Protein AF-X1JNL5-F1 (afdb_monomer)

Structure (mmCIF, N/CA/C/O backbone):
data_AF-X1JNL5-F1
#
_entry.id   AF-X1JNL5-F1
#
loop_
_atom_site.group_PDB
_atom_site.id
_atom_site.type_symbol
_atom_site.label_atom_id
_atom_site.label_alt_id
_atom_site.label_comp_id
_atom_site.label_asym_id
_atom_si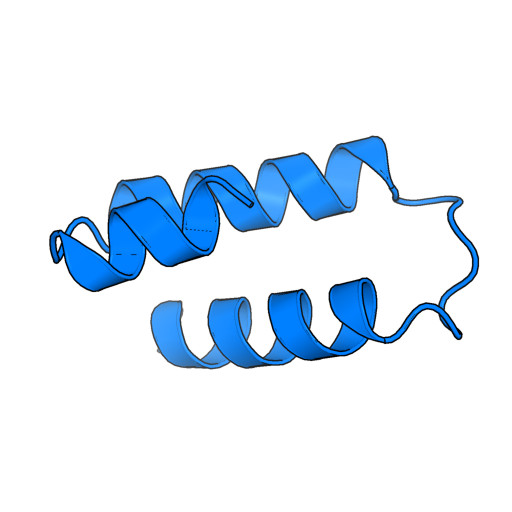te.label_entity_id
_atom_site.label_seq_id
_atom_site.pdbx_PDB_ins_code
_atom_site.Cartn_x
_atom_site.Cartn_y
_atom_site.Cartn_z
_atom_site.occupancy
_atom_site.B_iso_or_equiv
_atom_site.auth_seq_id
_atom_site.auth_comp_id
_atom_site.auth_asym_id
_atom_site.auth_atom_id
_atom_site.pdbx_PDB_model_num
ATOM 1 N N . MET A 1 1 ? 6.823 5.241 0.702 1.00 78.38 1 MET A N 1
ATOM 2 C CA . MET A 1 1 ? 5.511 5.717 0.199 1.00 78.38 1 MET A CA 1
ATOM 3 C C . MET A 1 1 ? 4.697 6.324 1.329 1.00 78.38 1 MET A C 1
ATOM 5 O O . MET A 1 1 ? 4.810 5.854 2.456 1.00 78.38 1 MET A O 1
ATOM 9 N N . LEU A 1 2 ? 3.863 7.325 1.025 1.00 89.50 2 LEU A N 1
ATOM 10 C CA . LEU A 1 2 ? 2.990 7.999 1.999 1.00 89.50 2 LEU A CA 1
ATOM 11 C C . LEU A 1 2 ? 2.011 7.043 2.702 1.00 89.50 2 LEU A C 1
ATOM 13 O O . LEU A 1 2 ? 1.758 7.224 3.889 1.00 89.50 2 LEU A O 1
ATOM 17 N N . GLY A 1 3 ? 1.557 5.979 2.022 1.00 93.06 3 GLY A N 1
ATOM 18 C CA . GLY A 1 3 ? 0.692 4.945 2.607 1.00 93.06 3 GLY A CA 1
ATOM 19 C C . GLY A 1 3 ? 1.248 4.361 3.912 1.00 93.06 3 GLY A C 1
ATOM 20 O O . GLY A 1 3 ? 0.585 4.430 4.942 1.00 93.06 3 GLY A O 1
ATOM 21 N N . ARG A 1 4 ? 2.517 3.925 3.907 1.00 94.06 4 ARG A N 1
ATOM 22 C CA . ARG A 1 4 ? 3.206 3.386 5.096 1.00 94.06 4 ARG A CA 1
ATOM 23 C C . ARG A 1 4 ? 3.334 4.394 6.241 1.00 94.06 4 ARG A C 1
ATOM 25 O O . ARG A 1 4 ? 3.225 4.020 7.403 1.00 94.06 4 ARG A O 1
ATOM 32 N N . ILE A 1 5 ? 3.555 5.671 5.927 1.00 96.38 5 ILE A N 1
ATOM 33 C CA . ILE A 1 5 ? 3.632 6.726 6.950 1.00 96.38 5 ILE A CA 1
ATOM 34 C C . ILE A 1 5 ? 2.255 6.930 7.591 1.00 96.38 5 ILE A C 1
ATOM 36 O O . ILE A 1 5 ? 2.152 7.097 8.804 1.00 96.38 5 ILE A O 1
ATOM 40 N N . TYR A 1 6 ? 1.186 6.902 6.795 1.00 97.38 6 TYR A N 1
ATOM 41 C CA . TYR A 1 6 ? -0.174 7.008 7.312 1.00 97.38 6 TYR A CA 1
ATOM 42 C C . TYR A 1 6 ? -0.583 5.790 8.145 1.00 97.38 6 TYR A C 1
ATOM 44 O O . TYR A 1 6 ? -1.217 5.984 9.180 1.00 97.38 6 TYR A O 1
ATOM 52 N N . GLU A 1 7 ? -0.159 4.576 7.777 1.00 94.06 7 GLU A N 1
ATOM 53 C CA . GLU A 1 7 ? -0.323 3.372 8.612 1.00 94.06 7 GLU A CA 1
ATOM 54 C C . GLU A 1 7 ? 0.336 3.543 9.984 1.00 94.06 7 GLU A C 1
ATOM 56 O O . GLU A 1 7 ? -0.319 3.357 11.006 1.00 94.06 7 GLU A O 1
ATOM 61 N N . GLN A 1 8 ? 1.604 3.968 10.019 1.00 95.88 8 GLN A N 1
ATOM 62 C CA . GLN A 1 8 ? 2.340 4.189 11.272 1.00 95.88 8 GLN A CA 1
ATOM 63 C C . GLN A 1 8 ? 1.690 5.254 12.164 1.00 95.88 8 GLN A C 1
ATOM 65 O O . GLN A 1 8 ? 1.814 5.201 13.383 1.00 95.88 8 GLN A O 1
ATOM 70 N N . LYS A 1 9 ? 0.977 6.215 11.565 1.00 96.69 9 LYS A N 1
ATOM 71 C CA . LYS A 1 9 ? 0.214 7.247 12.281 1.00 96.69 9 LYS A CA 1
ATOM 72 C C . LYS A 1 9 ? -1.210 6.817 12.662 1.00 96.69 9 LYS A C 1
ATOM 74 O O . LYS A 1 9 ? -1.942 7.625 13.226 1.00 96.69 9 LYS A O 1
ATOM 79 N N . GLY A 1 10 ? -1.631 5.593 12.334 1.00 95.88 10 GLY A N 1
ATOM 80 C CA . GLY A 1 10 ? -2.993 5.097 12.569 1.00 95.88 10 GLY A CA 1
ATOM 81 C C . GLY A 1 10 ? -4.053 5.702 11.640 1.00 95.88 10 GLY A C 1
ATOM 82 O O . GLY A 1 10 ? -5.252 5.526 11.849 1.00 95.88 10 GLY A O 1
ATOM 83 N N . TRP A 1 11 ? -3.651 6.422 10.592 1.00 97.50 11 TRP A N 1
ATOM 84 C CA . TRP A 1 11 ? -4.559 7.100 9.666 1.00 97.50 11 TRP A CA 1
ATOM 85 C C . TRP A 1 11 ? -4.994 6.164 8.533 1.00 97.50 11 TRP A C 1
ATOM 87 O O . TRP A 1 11 ? -4.665 6.391 7.366 1.00 97.50 11 TRP A O 1
A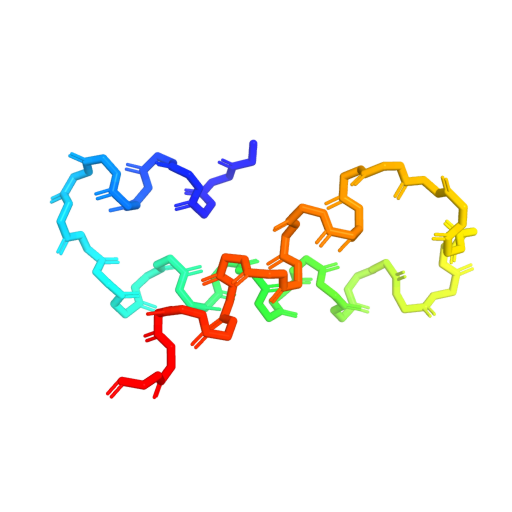TOM 97 N N . LYS A 1 12 ? -5.763 5.123 8.882 1.00 95.69 12 LYS A N 1
ATOM 98 C CA . LYS A 1 12 ? -6.207 4.047 7.970 1.00 95.69 12 LYS A CA 1
ATOM 99 C C . LYS A 1 12 ? -6.803 4.588 6.659 1.00 95.69 12 LYS A C 1
ATOM 101 O O . LYS A 1 12 ? -6.359 4.201 5.583 1.00 95.69 12 LYS A O 1
ATOM 106 N N . GLY A 1 13 ? -7.712 5.566 6.729 1.00 96.81 13 GLY A N 1
ATOM 107 C CA . GLY A 1 13 ? -8.327 6.167 5.535 1.00 96.81 13 GLY A CA 1
ATOM 108 C C . GLY A 1 13 ? -7.326 6.848 4.589 1.00 96.81 13 GLY A C 1
ATOM 109 O O . GLY A 1 13 ? -7.356 6.617 3.382 1.00 96.81 13 GLY A O 1
ATOM 110 N N . LYS A 1 14 ? -6.376 7.620 5.135 1.00 96.94 14 LYS A N 1
ATOM 111 C CA . LYS A 1 14 ? -5.333 8.282 4.332 1.00 96.94 14 LYS A CA 1
ATOM 112 C C . LYS A 1 14 ? -4.356 7.276 3.726 1.00 96.94 14 LYS A C 1
ATOM 114 O O . LYS A 1 14 ? -3.896 7.472 2.605 1.00 96.94 14 LYS A O 1
ATOM 119 N N . ALA A 1 15 ? -4.056 6.191 4.443 1.00 97.69 15 ALA A N 1
ATOM 120 C CA . ALA A 1 15 ? -3.213 5.119 3.927 1.00 97.69 15 ALA A CA 1
ATOM 121 C C . ALA A 1 15 ? -3.842 4.458 2.691 1.00 97.69 15 ALA A C 1
ATOM 123 O O . ALA A 1 15 ? -3.187 4.359 1.653 1.00 97.69 15 ALA A O 1
ATOM 124 N N . ILE A 1 16 ? -5.125 4.092 2.778 1.00 97.31 16 ILE A N 1
ATOM 125 C CA . ILE A 1 16 ? -5.895 3.512 1.667 1.00 97.31 16 ILE A CA 1
ATOM 126 C C . ILE A 1 16 ? -5.910 4.459 0.464 1.00 97.31 16 ILE A C 1
ATOM 128 O O . ILE A 1 16 ? -5.620 4.032 -0.654 1.00 97.31 16 ILE A O 1
ATOM 132 N N . GLU A 1 17 ? -6.205 5.746 0.677 1.00 97.12 17 GLU A N 1
ATOM 133 C CA . GLU A 1 17 ? -6.216 6.747 -0.396 1.00 97.12 17 GLU A CA 1
ATOM 134 C C . GLU A 1 17 ? -4.847 6.851 -1.084 1.00 97.12 17 GLU A C 1
ATOM 136 O O . GLU A 1 17 ? -4.763 6.845 -2.313 1.00 97.12 17 GLU A O 1
ATOM 141 N N . SER A 1 18 ? -3.761 6.881 -0.306 1.00 97.06 18 SER A N 1
ATOM 142 C CA . SER A 1 18 ? -2.402 6.899 -0.849 1.00 97.06 18 SER A CA 1
ATOM 143 C C . SER A 1 18 ? -2.081 5.661 -1.682 1.00 97.06 18 SER A C 1
ATOM 145 O O . SER A 1 18 ? -1.489 5.805 -2.749 1.00 97.06 18 SER A O 1
ATOM 147 N N . TYR A 1 19 ? -2.462 4.464 -1.231 1.00 96.31 19 TYR A N 1
ATOM 148 C CA . TYR A 1 19 ? -2.230 3.239 -1.998 1.00 96.31 19 TYR A CA 1
ATOM 149 C C . TYR A 1 19 ? -3.049 3.198 -3.287 1.00 96.31 19 TYR A C 1
ATOM 151 O O . TYR A 1 19 ? -2.520 2.825 -4.329 1.00 96.31 19 TYR A O 1
ATOM 159 N N . ARG A 1 20 ? -4.308 3.647 -3.259 1.00 95.69 20 ARG A N 1
ATOM 160 C CA . ARG A 1 20 ? -5.132 3.751 -4.473 1.00 95.69 20 ARG A CA 1
ATOM 161 C C . ARG A 1 20 ? -4.528 4.717 -5.491 1.00 95.69 20 ARG A C 1
ATOM 163 O O . ARG A 1 20 ? -4.408 4.352 -6.653 1.00 95.69 20 ARG A O 1
ATOM 170 N N . LYS A 1 21 ? -4.085 5.904 -5.054 1.00 95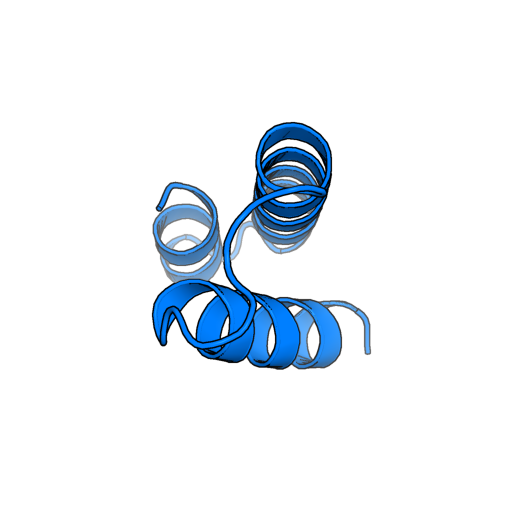.81 21 LYS A N 1
ATOM 171 C CA . LYS A 1 21 ? -3.387 6.867 -5.928 1.00 95.81 21 LYS A CA 1
ATOM 172 C C . LYS A 1 21 ? -2.089 6.300 -6.489 1.00 95.81 21 LYS A C 1
ATOM 174 O O . LYS A 1 21 ? -1.778 6.531 -7.649 1.00 95.81 21 LYS A O 1
ATOM 179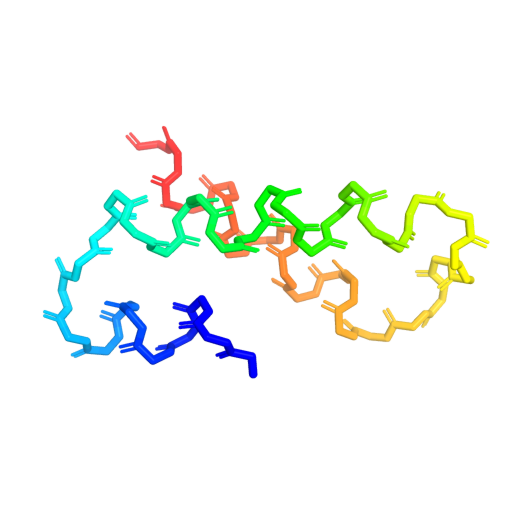 N N . PHE A 1 22 ? -1.338 5.557 -5.677 1.00 94.19 22 PHE A N 1
ATOM 180 C CA . PHE A 1 22 ? -0.137 4.875 -6.145 1.00 94.19 22 PHE A CA 1
ATOM 181 C C . PHE A 1 22 ? -0.457 3.920 -7.306 1.0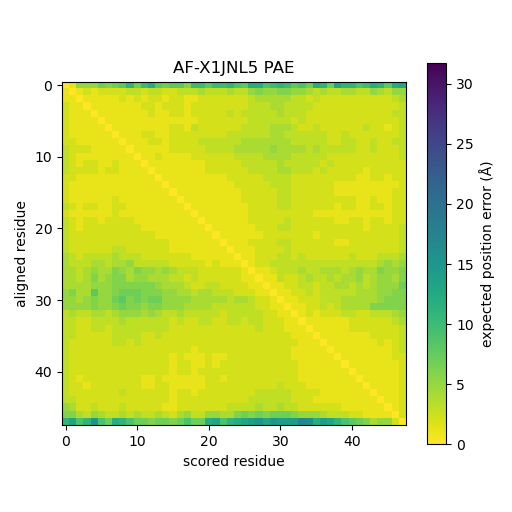0 94.19 22 PHE A C 1
ATOM 183 O O . PHE A 1 22 ? 0.179 4.022 -8.349 1.00 94.19 22 PHE A O 1
ATOM 190 N N . PHE A 1 23 ? -1.479 3.070 -7.169 1.00 93.62 23 PHE A N 1
ATOM 191 C CA . PHE A 1 23 ? -1.878 2.152 -8.242 1.00 93.62 23 PHE A CA 1
ATOM 192 C C . PHE A 1 23 ? -2.453 2.846 -9.475 1.00 93.62 23 PHE A C 1
ATOM 194 O O . PHE A 1 23 ? -2.239 2.359 -10.577 1.00 93.62 23 PHE A O 1
ATOM 201 N N . ASP A 1 24 ? -3.146 3.971 -9.313 1.00 95.12 24 ASP A N 1
ATOM 202 C CA . ASP A 1 24 ? -3.641 4.753 -10.449 1.00 95.12 24 ASP A CA 1
ATOM 203 C C . ASP A 1 24 ? -2.489 5.365 -11.266 1.00 95.12 24 ASP A C 1
ATOM 205 O O . ASP A 1 24 ? -2.457 5.263 -12.492 1.00 95.12 24 ASP A O 1
ATOM 209 N N . LEU A 1 25 ? -1.482 5.920 -10.582 1.00 93.56 25 LEU A N 1
ATOM 210 C CA . LEU A 1 25 ? -0.300 6.508 -11.220 1.00 93.56 25 LEU A CA 1
ATOM 211 C C . LEU A 1 25 ? 0.619 5.458 -11.860 1.00 93.56 25 LEU A C 1
ATOM 213 O O . LEU A 1 25 ? 1.296 5.755 -12.839 1.00 93.56 25 LEU A O 1
ATOM 217 N N . TRP A 1 26 ? 0.683 4.256 -11.287 1.00 92.81 26 TRP A N 1
ATOM 218 C CA . TRP A 1 26 ? 1.582 3.172 -11.704 1.00 92.81 26 TRP A CA 1
ATOM 219 C C . TRP A 1 26 ? 0.835 2.026 -12.395 1.00 92.81 26 TRP A C 1
ATOM 221 O O . TRP A 1 26 ? 1.319 0.898 -12.427 1.00 92.81 26 TRP A O 1
ATOM 231 N N . LYS A 1 27 ? -0.347 2.292 -12.955 1.00 89.88 27 LYS A N 1
ATOM 232 C CA . LYS A 1 27 ? -1.190 1.265 -13.587 1.00 89.88 27 LYS A CA 1
ATOM 233 C C . LYS A 1 27 ? -0.509 0.531 -14.752 1.00 89.88 27 LYS A C 1
ATOM 235 O O . LYS A 1 27 ? -0.817 -0.630 -14.990 1.00 89.88 27 LYS A O 1
ATOM 240 N N . ASP A 1 28 ? 0.427 1.203 -15.424 1.00 93.19 28 ASP A N 1
ATOM 241 C CA . ASP A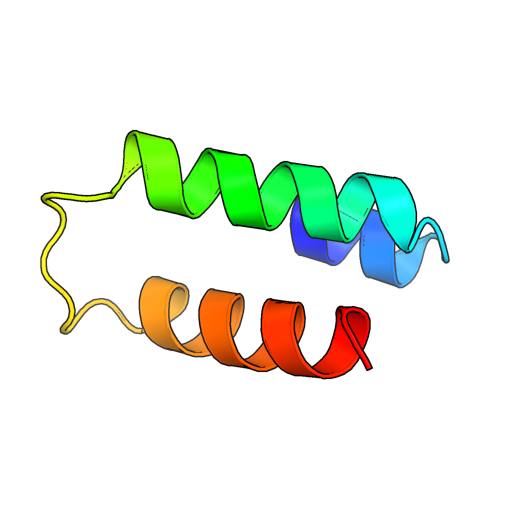 1 28 ? 1.205 0.682 -16.555 1.00 93.19 28 ASP A CA 1
ATOM 242 C C . ASP A 1 28 ? 2.648 0.307 -16.154 1.00 93.19 28 ASP A C 1
ATOM 244 O O . ASP A 1 28 ? 3.481 0.006 -17.009 1.00 93.19 28 ASP A O 1
ATOM 248 N N . ALA A 1 29 ? 2.976 0.367 -14.858 1.00 91.00 29 ALA A N 1
ATOM 249 C CA . ALA A 1 29 ? 4.293 -0.012 -14.359 1.00 91.00 29 ALA A CA 1
ATOM 250 C C . ALA A 1 29 ? 4.481 -1.536 -14.395 1.00 91.00 29 ALA A C 1
ATOM 252 O O . ALA 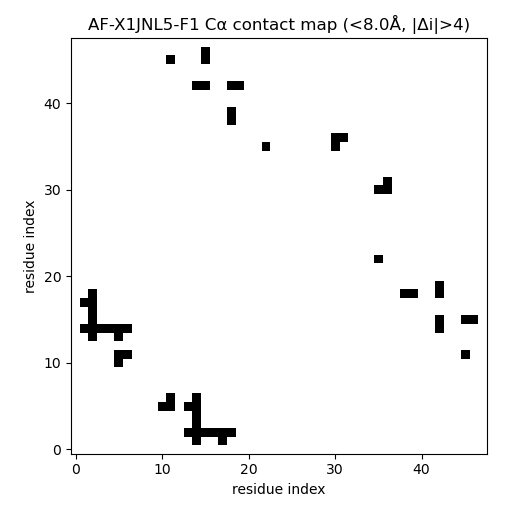A 1 29 ? 3.520 -2.300 -14.293 1.00 91.00 29 ALA A O 1
ATOM 253 N N . ASP A 1 30 ? 5.737 -1.975 -14.493 1.00 90.44 30 ASP A N 1
ATOM 254 C CA . ASP A 1 30 ? 6.072 -3.398 -14.495 1.00 90.44 30 ASP A CA 1
ATOM 255 C C . ASP A 1 30 ? 5.596 -4.065 -13.185 1.00 90.44 30 ASP A C 1
ATOM 257 O O . ASP A 1 30 ? 6.071 -3.702 -12.101 1.00 90.44 30 ASP A O 1
ATOM 261 N N . PRO A 1 31 ? 4.682 -5.053 -13.245 1.00 84.75 31 PRO A N 1
ATOM 262 C CA . PRO A 1 31 ? 4.156 -5.724 -12.060 1.00 84.75 31 PRO A CA 1
ATOM 263 C C . PRO A 1 31 ? 5.212 -6.533 -11.292 1.00 84.75 31 PRO A C 1
ATOM 265 O O . PRO A 1 31 ? 4.953 -6.928 -10.152 1.00 84.75 31 PRO A O 1
ATOM 268 N N . ALA A 1 32 ? 6.388 -6.787 -11.876 1.00 90.94 32 ALA A N 1
ATOM 269 C CA . ALA A 1 32 ? 7.509 -7.435 -11.202 1.00 90.94 32 ALA A CA 1
ATOM 270 C C . ALA A 1 32 ? 8.166 -6.544 -10.134 1.00 90.94 32 ALA A C 1
ATOM 272 O O . ALA A 1 32 ? 8.940 -7.051 -9.318 1.00 90.94 32 ALA A O 1
ATOM 273 N N . ILE A 1 33 ? 7.850 -5.243 -10.094 1.00 92.50 33 ILE A N 1
ATOM 274 C CA . ILE A 1 33 ? 8.372 -4.326 -9.077 1.00 92.50 33 ILE A CA 1
ATOM 275 C C . ILE A 1 33 ? 7.863 -4.753 -7.685 1.00 92.50 33 ILE A C 1
ATOM 277 O O . ILE A 1 33 ? 6.650 -4.739 -7.435 1.00 92.50 33 ILE A O 1
ATOM 281 N N . PRO A 1 34 ? 8.760 -5.091 -6.736 1.00 92.81 34 PRO A N 1
ATOM 282 C CA . PRO A 1 34 ? 8.374 -5.583 -5.413 1.00 92.81 34 PRO A CA 1
ATOM 283 C C . PRO A 1 34 ? 7.447 -4.634 -4.642 1.00 92.81 34 PRO A C 1
ATOM 285 O O . PRO A 1 34 ? 6.527 -5.090 -3.957 1.00 92.81 34 PRO A O 1
ATOM 288 N N . GLU A 1 35 ? 7.634 -3.320 -4.782 1.00 90.88 35 GLU A N 1
ATOM 289 C CA . GLU A 1 35 ? 6.789 -2.308 -4.144 1.00 90.88 35 GLU A CA 1
ATOM 290 C C . GLU A 1 35 ? 5.318 -2.367 -4.576 1.00 90.88 35 GLU A C 1
ATOM 292 O O . GLU A 1 35 ? 4.448 -2.088 -3.752 1.00 90.88 35 GLU A O 1
ATOM 297 N N . ILE A 1 36 ? 5.012 -2.769 -5.815 1.00 92.19 36 ILE A N 1
ATOM 298 C CA . ILE A 1 36 ? 3.626 -2.938 -6.289 1.00 92.19 36 ILE A CA 1
ATOM 299 C C . ILE A 1 36 ? 2.958 -4.080 -5.522 1.00 92.19 36 ILE A C 1
ATOM 301 O O . ILE A 1 36 ? 1.828 -3.947 -5.042 1.00 92.19 36 ILE A O 1
ATOM 305 N N . LYS A 1 37 ? 3.679 -5.192 -5.339 1.00 93.25 37 LYS A N 1
ATOM 306 C CA . LYS A 1 37 ? 3.195 -6.347 -4.577 1.00 93.25 37 LYS A CA 1
ATOM 307 C C . LYS A 1 37 ? 3.004 -6.010 -3.096 1.00 93.25 37 LYS A C 1
ATOM 309 O O . LYS A 1 37 ? 1.953 -6.331 -2.542 1.00 93.25 37 LYS A O 1
ATOM 314 N N . ASP A 1 38 ? 3.971 -5.342 -2.464 1.00 94.69 38 ASP A N 1
ATOM 315 C CA . ASP A 1 38 ? 3.864 -4.914 -1.058 1.00 94.69 38 ASP A CA 1
ATOM 316 C C . ASP A 1 38 ? 2.696 -3.942 -0.844 1.00 94.69 38 ASP A C 1
ATOM 318 O O . ASP A 1 38 ? 1.869 -4.160 0.044 1.00 94.69 38 ASP A O 1
ATOM 322 N N . ALA A 1 39 ? 2.573 -2.916 -1.692 1.00 94.62 39 ALA A N 1
ATOM 323 C CA . ALA A 1 39 ? 1.480 -1.949 -1.620 1.00 94.62 39 ALA A CA 1
ATOM 324 C C . ALA A 1 39 ? 0.106 -2.624 -1.745 1.00 94.62 39 ALA A C 1
ATOM 326 O O . ALA A 1 39 ? -0.849 -2.211 -1.085 1.00 94.62 39 ALA A O 1
ATOM 327 N N . ARG A 1 40 ? -0.001 -3.691 -2.550 1.00 93.94 40 ARG A N 1
ATOM 328 C CA . ARG A 1 40 ? -1.270 -4.393 -2.785 1.00 93.94 40 ARG A CA 1
ATOM 329 C C . ARG A 1 40 ? -1.686 -5.192 -1.561 1.00 93.94 40 ARG A C 1
ATOM 331 O O . ARG A 1 40 ? -2.838 -5.108 -1.148 1.00 93.94 40 ARG A O 1
ATOM 338 N N . LEU A 1 41 ? -0.746 -5.927 -0.967 1.00 95.62 41 LEU A N 1
ATOM 339 C CA . LEU A 1 41 ? -0.991 -6.699 0.253 1.00 95.62 41 LEU A CA 1
ATOM 340 C C . LEU A 1 41 ? -1.404 -5.789 1.413 1.00 95.62 41 LEU A C 1
ATOM 342 O O . LEU A 1 41 ? -2.359 -6.092 2.124 1.00 95.62 41 LEU A O 1
ATOM 346 N N . ARG A 1 42 ? -0.739 -4.639 1.560 1.00 95.81 42 ARG A N 1
ATOM 347 C CA . ARG A 1 42 ? -1.091 -3.641 2.580 1.00 95.81 42 ARG A CA 1
ATOM 348 C C . ARG A 1 42 ? -2.462 -3.030 2.344 1.00 95.81 42 ARG A C 1
ATOM 350 O O . ARG A 1 42 ? -3.239 -2.919 3.283 1.00 95.81 42 ARG A O 1
ATOM 357 N N . LEU A 1 43 ? -2.782 -2.663 1.102 1.00 95.81 43 LEU A N 1
ATOM 358 C CA . LEU A 1 43 ? -4.098 -2.121 0.769 1.00 95.81 43 LEU A CA 1
ATOM 359 C C . LEU A 1 43 ? -5.220 -3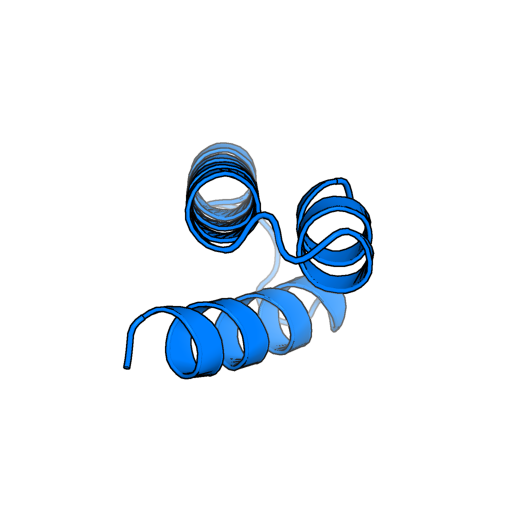.111 1.105 1.00 95.81 43 LEU A C 1
ATOM 361 O O . LEU A 1 43 ? -6.228 -2.689 1.659 1.00 95.81 43 LEU A O 1
ATOM 365 N N . ILE A 1 44 ? -5.038 -4.403 0.814 1.00 96.00 44 ILE A N 1
ATOM 366 C CA . ILE A 1 44 ? -6.010 -5.449 1.167 1.00 96.00 44 ILE A CA 1
ATOM 367 C C . ILE A 1 44 ? -6.168 -5.538 2.688 1.00 96.00 44 ILE A C 1
ATOM 369 O O . ILE A 1 44 ? -7.281 -5.418 3.184 1.00 96.00 44 ILE A O 1
ATOM 373 N N . ALA A 1 45 ? -5.063 -5.645 3.433 1.00 95.62 45 ALA A N 1
ATOM 374 C CA . ALA A 1 45 ? -5.094 -5.731 4.896 1.00 95.62 45 ALA A CA 1
ATOM 375 C C . ALA A 1 45 ? -5.721 -4.498 5.579 1.00 95.62 45 ALA A C 1
ATOM 377 O O . ALA A 1 45 ? -6.202 -4.585 6.704 1.00 95.62 45 ALA A O 1
ATOM 378 N N . LEU A 1 46 ? -5.697 -3.339 4.916 1.00 94.19 46 LEU A N 1
ATOM 379 C CA . LEU A 1 46 ? -6.329 -2.109 5.391 1.00 94.19 46 LEU A CA 1
ATOM 380 C C . LEU A 1 46 ? -7.766 -1.934 4.887 1.00 94.19 46 LEU A C 1
ATOM 382 O O . LEU A 1 46 ? -8.435 -1.021 5.352 1.00 94.19 46 LEU A O 1
ATOM 386 N N . ALA A 1 47 ? -8.238 -2.700 3.911 1.00 89.25 47 ALA A N 1
ATOM 387 C CA . ALA A 1 47 ? -9.599 -2.565 3.388 1.00 89.25 47 ALA A CA 1
ATOM 388 C C . ALA A 1 47 ? -10.594 -3.537 4.045 1.00 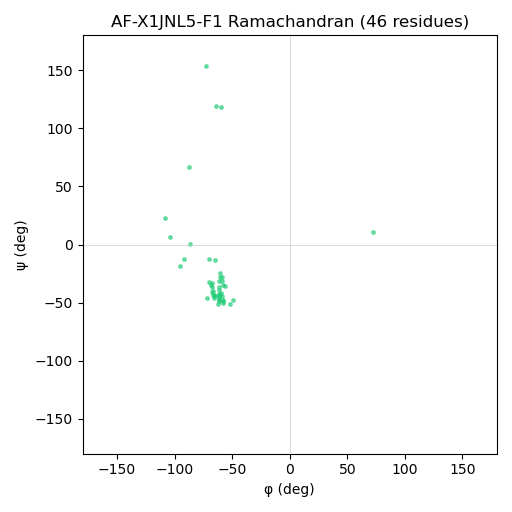89.25 47 ALA A C 1
ATOM 390 O O . ALA A 1 47 ? -11.792 -3.266 3.976 1.00 89.25 47 ALA A O 1
ATOM 391 N N . ASP A 1 48 ? -10.090 -4.601 4.678 1.00 78.19 48 ASP A N 1
ATOM 392 C CA . ASP A 1 48 ? -10.803 -5.461 5.640 1.00 78.19 48 ASP A CA 1
ATOM 393 C C . ASP A 1 48 ? -11.099 -4.703 6.955 1.00 78.19 48 ASP A C 1
ATOM 395 O O . ASP A 1 48 ? -12.212 -4.860 7.500 1.00 78.19 48 ASP A O 1
#

Solvent-accessible surface area (backbone atoms only — not comparable to full-atom values): 2815 Å² total; per-residue (Å²): 113,69,25,62,55,24,50,77,68,68,36,57,71,61,15,48,52,41,40,52,52,49,50,66,77,44,67,86,51,71,77,83,41,64,67,59,54,52,49,49,55,50,42,51,72,70,70,112

Nearest PDB structures (foldseek):
  3b13-assembly1_C  TM=7.395E-01  e=9.796E+00  Homo sapiens

Radius of gyration: 10.23 Å; Cα contacts (8 Å, |Δi|>4): 29; chains: 1; bounding box: 19×16×29 Å

Mean predicted aligned error: 2.5 Å

Foldseek 3Di:
DVLVVCVVVVNLVVNLVVLVVVCVVCVVPDCPPVVVVVSVVVNVVSVD

pLDDT: mean 93.54, std 4.13, range [78.19, 97.69]

Organism: NCBI:txid412755

Secondary structure (DSSP, 8-state):
-HHHHHHHTT-HHHHHHHHHHHHHHTTTS-TT-HHHHHHHHHHHHHH-

Sequence (48 aa):
MLGRIYEQKGWKGKAIESYRKFFDLWKDADPAIPEIKDARLRLIALAD